Protein AF-A0A835HRH4-F1 (afdb_monomer_lite)

Organism: NCBI:txid261450

Secondary structure (DSSP, 8-state):
----PPPEETTEE--HHHHEEEEEE-TT-TTT-EEE-TTSHHHHHHHHHHHHHHHHTT--EEEEEEEEETT--HHHHHHHHHHHHHSSS--EEEEEEEET--HHHHHHHHTT-SEEE-SS---S-HHHHHHHHHHHHHHTT-SSPPSEEE--------

Foldseek 3Di:
DDDDQADDDPNDGDDPVNFFDLVAAQPVCSPPDGQGNPVDPNSLVVLLVVLVVCVVVVAQEDEDESDAAPSPDLSSLQSNLVSQVVDPHHHAYEYDDLDNHDLVSCLSCQVSGLEYENHGDDAPDVVLVVVCVVSVVVLVPRPPHRNDYDSDDDDDDD

Sequence (158 aa):
GGGVVGYMESGRQWHAKDIGQTDRKCAWMPHGFMSVDTKLGAGKAFLRSLCHQNAEWGVDFVKHYCIFGDDLNVNEVAIVSEVLKELDRPILYSLSPGTSATLAMAKDVSYLVNMYRITRDDWDSWGDVAAHFNVSSSHYNIQPPPLLLDIRMKTVKY

pLDDT: mean 90.67, std 10.37, range [37.22, 98.38]

Structure (mmCIF, N/CA/C/O backbone):
data_AF-A0A835HRH4-F1
#
_entry.id   AF-A0A835HRH4-F1
#
loop_
_atom_site.group_PDB
_atom_site.id
_atom_site.type_symbol
_atom_site.label_atom_id
_atom_site.label_alt_id
_atom_site.label_comp_id
_atom_site.label_asym_id
_atom_site.label_entity_id
_atom_site.label_seq_id
_atom_site.pdbx_PDB_ins_code
_atom_site.Cartn_x
_atom_site.Cartn_y
_atom_site.Cartn_z
_atom_site.occupancy
_atom_site.B_iso_or_equiv
_atom_site.auth_seq_id
_atom_site.auth_comp_id
_atom_site.auth_asym_id
_atom_site.auth_atom_id
_atom_site.pdbx_PDB_model_num
ATOM 1 N N . GLY A 1 1 ? -32.319 7.358 13.922 1.00 37.22 1 GLY A N 1
ATOM 2 C CA . GLY A 1 1 ? -31.194 7.737 13.052 1.00 37.22 1 GLY A CA 1
ATOM 3 C C . GLY A 1 1 ? -29.969 7.892 13.917 1.00 37.22 1 GLY A C 1
ATOM 4 O O . GLY A 1 1 ? -29.913 8.849 14.672 1.00 37.22 1 GLY A O 1
ATOM 5 N N . GLY A 1 2 ? -29.067 6.911 13.901 1.00 41.69 2 GLY A N 1
ATOM 6 C CA . GLY A 1 2 ? -27.799 6.998 14.627 1.00 41.69 2 GLY A CA 1
ATOM 7 C C . GLY A 1 2 ? -26.815 7.815 13.801 1.00 41.69 2 GLY A C 1
ATOM 8 O O . GLY A 1 2 ? -26.506 7.428 12.678 1.00 41.69 2 GLY A O 1
ATOM 9 N N . GLY A 1 3 ? -26.390 8.970 14.311 1.00 51.09 3 GLY A N 1
ATOM 10 C CA . GLY A 1 3 ? -25.334 9.753 13.676 1.00 51.09 3 GLY A CA 1
ATOM 11 C C . GLY A 1 3 ? -24.023 8.971 13.682 1.00 51.09 3 GLY A C 1
ATOM 12 O O . GLY A 1 3 ? -23.714 8.293 14.661 1.00 51.09 3 GLY A O 1
ATOM 13 N N . VAL A 1 4 ? -23.258 9.060 12.594 1.00 61.91 4 VAL A N 1
ATOM 14 C CA . VAL A 1 4 ? -21.899 8.513 12.530 1.00 61.91 4 VAL A CA 1
ATOM 15 C C . VAL A 1 4 ? -21.050 9.276 13.546 1.00 61.91 4 VAL A C 1
ATOM 17 O O . VAL A 1 4 ? -20.766 10.460 13.363 1.00 61.91 4 VAL A O 1
ATOM 20 N N . VAL A 1 5 ? -20.688 8.622 14.648 1.00 72.12 5 VAL A N 1
ATOM 21 C CA . VAL A 1 5 ? -19.772 9.193 15.640 1.00 72.12 5 VAL A CA 1
ATOM 22 C C . VAL A 1 5 ? -18.363 9.100 15.057 1.00 72.12 5 VAL A C 1
ATOM 24 O O . VAL A 1 5 ? -17.921 8.020 14.672 1.00 72.12 5 VAL A O 1
ATOM 27 N N . GLY A 1 6 ? -17.675 10.238 14.927 1.00 84.00 6 GLY A N 1
ATOM 28 C CA . GLY A 1 6 ? -16.285 10.265 14.465 1.00 84.00 6 GLY A CA 1
ATOM 29 C C . GLY A 1 6 ? -15.336 9.586 15.457 1.00 84.00 6 GLY A C 1
ATOM 30 O O . GLY A 1 6 ? -15.689 9.363 16.613 1.00 84.00 6 GLY A O 1
ATOM 31 N N . TYR A 1 7 ? -14.116 9.275 15.018 1.00 93.56 7 TYR A N 1
ATOM 32 C CA . TYR A 1 7 ? -13.117 8.649 15.884 1.00 93.56 7 TYR A CA 1
ATOM 33 C C . TYR A 1 7 ? -12.726 9.578 17.047 1.00 93.56 7 TYR A C 1
ATOM 35 O O . TYR A 1 7 ? -12.360 10.736 16.826 1.00 93.56 7 TYR A O 1
ATOM 43 N N . MET A 1 8 ? -12.792 9.059 18.276 1.00 95.00 8 MET A N 1
ATOM 44 C CA . MET A 1 8 ? -12.482 9.779 19.513 1.00 95.00 8 MET A CA 1
ATOM 45 C C . MET A 1 8 ? -11.285 9.135 20.212 1.00 95.00 8 MET A C 1
ATOM 47 O O . MET A 1 8 ? -11.309 7.942 20.503 1.00 95.00 8 MET A 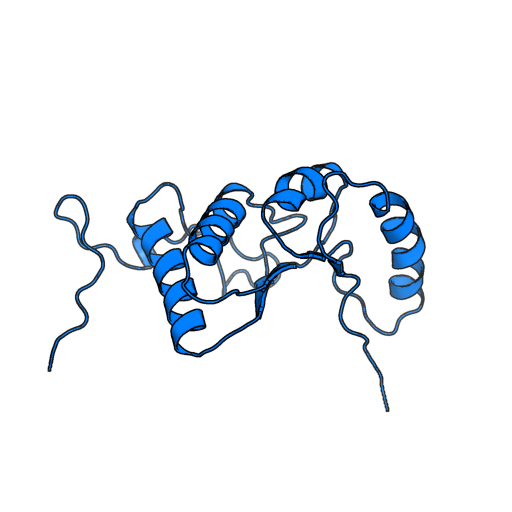O 1
ATOM 51 N N . GLU A 1 9 ? -10.272 9.928 20.550 1.00 95.44 9 GLU A N 1
ATOM 52 C CA . GLU A 1 9 ? -9.116 9.475 21.332 1.00 95.44 9 GLU A CA 1
ATOM 53 C C . GLU A 1 9 ? -8.611 10.631 22.200 1.00 95.44 9 GLU A C 1
ATOM 55 O O . GLU A 1 9 ? -8.518 11.769 21.737 1.00 95.44 9 GLU A O 1
ATOM 60 N N . SER A 1 10 ? -8.320 10.356 23.476 1.00 93.75 10 SER A N 1
ATOM 61 C CA . SER A 1 10 ? -7.845 11.356 24.451 1.00 93.75 10 SER A CA 1
ATOM 62 C C . SER A 1 10 ? -8.744 12.600 24.577 1.00 93.75 10 SER A C 1
ATOM 64 O O . SER A 1 10 ? -8.262 13.720 24.720 1.00 93.75 10 SER A O 1
ATOM 66 N N . GLY A 1 11 ? -10.068 12.420 24.489 1.00 93.56 11 GLY A N 1
ATOM 67 C CA . GLY A 1 11 ? -11.045 13.516 24.584 1.00 93.56 11 GLY A CA 1
ATOM 68 C C . GLY A 1 11 ? -11.135 14.412 23.341 1.00 93.56 11 GLY A C 1
ATOM 69 O O . GLY A 1 11 ? -11.869 15.398 23.358 1.00 93.56 11 GLY A O 1
ATOM 70 N N . ARG A 1 12 ? -10.427 14.074 22.256 1.00 94.56 12 ARG A N 1
ATOM 71 C CA . ARG A 1 12 ? -10.454 14.793 20.979 1.00 94.56 12 ARG A CA 1
ATOM 72 C C . ARG A 1 12 ? -11.194 13.985 19.915 1.00 94.56 12 ARG A C 1
ATOM 74 O O . ARG A 1 12 ? -10.955 12.788 19.773 1.00 94.56 12 ARG A O 1
ATOM 81 N N . GLN A 1 13 ? -12.025 14.673 19.129 1.00 95.62 13 GLN A N 1
ATOM 82 C CA . GLN A 1 13 ? -12.542 14.150 17.866 1.00 95.62 13 GLN A CA 1
ATOM 83 C C . GLN A 1 13 ? -11.510 14.356 16.756 1.00 95.62 13 GLN A C 1
ATOM 85 O O . GLN A 1 13 ? -11.007 15.467 16.565 1.00 95.62 13 GLN A O 1
ATOM 90 N N . TRP A 1 14 ? -11.199 13.286 16.033 1.00 96.31 14 TRP A N 1
ATOM 91 C CA . TRP A 1 14 ? -10.260 13.298 14.917 1.00 96.31 14 TRP A CA 1
ATOM 92 C C . TRP A 1 14 ? -10.997 13.333 13.580 1.00 96.31 14 TRP A C 1
ATOM 94 O O . TRP A 1 14 ? -12.021 12.671 13.392 1.00 96.31 14 TRP A O 1
ATOM 104 N N . HIS A 1 15 ? -10.449 14.088 12.633 1.00 95.50 15 HIS A N 1
ATOM 105 C CA . HIS A 1 15 ? -10.954 14.199 11.269 1.00 95.50 15 HIS A CA 1
ATOM 106 C C . HIS A 1 15 ? -9.872 13.834 10.250 1.00 95.50 15 HIS A C 1
ATOM 108 O O . HIS A 1 15 ? -8.684 13.833 10.556 1.00 95.50 15 HIS A O 1
ATOM 114 N N . ALA A 1 16 ? -10.274 13.594 8.999 1.00 94.44 16 ALA A N 1
ATOM 115 C CA . ALA A 1 16 ? -9.352 13.238 7.916 1.00 94.44 16 ALA A CA 1
ATOM 116 C C . ALA A 1 16 ? -8.176 14.227 7.767 1.00 94.44 16 ALA A C 1
ATOM 118 O O . ALA A 1 16 ? -7.034 13.817 7.584 1.00 94.44 16 ALA A O 1
ATOM 119 N N . LYS A 1 17 ? -8.433 15.534 7.927 1.00 95.69 17 LYS A N 1
ATOM 120 C CA . LYS A 1 17 ? -7.394 16.578 7.874 1.00 95.69 17 LYS A CA 1
ATOM 121 C C . LYS A 1 17 ? -6.329 16.464 8.973 1.00 95.69 17 LYS A C 1
ATOM 123 O O . LYS A 1 17 ? -5.254 17.022 8.814 1.00 95.69 17 LYS A O 1
ATOM 128 N N . ASP A 1 18 ? -6.646 15.802 10.085 1.00 96.56 18 ASP A N 1
ATOM 129 C CA . ASP A 1 18 ? -5.747 15.662 11.235 1.00 96.56 18 ASP A CA 1
ATOM 130 C C . ASP A 1 18 ? -4.803 14.462 11.088 1.00 96.56 18 ASP A C 1
ATOM 132 O O . ASP A 1 18 ? -3.821 14.371 11.817 1.00 96.56 18 ASP A O 1
ATOM 136 N N . ILE A 1 19 ? -5.122 13.539 10.175 1.00 96.75 19 ILE A N 1
ATOM 137 C CA . ILE A 1 19 ? -4.379 12.291 9.958 1.00 96.75 19 ILE A CA 1
ATOM 138 C C . ILE A 1 19 ? -3.737 12.213 8.567 1.00 96.75 19 ILE A C 1
ATOM 140 O O . ILE A 1 19 ? -2.994 11.277 8.308 1.00 96.75 19 ILE A O 1
ATOM 144 N N . GLY A 1 20 ? -4.022 13.147 7.656 1.00 96.12 20 GLY A N 1
ATOM 145 C CA . GLY A 1 20 ? -3.433 13.168 6.314 1.00 96.12 20 GLY A CA 1
ATOM 146 C C . GLY A 1 20 ? -2.017 13.751 6.301 1.00 96.12 20 GLY A C 1
ATOM 147 O O . GLY A 1 20 ? -1.776 14.826 6.851 1.00 96.12 20 GLY A O 1
ATOM 148 N N . GLN A 1 21 ? -1.084 13.073 5.632 1.00 95.25 21 GLN A N 1
ATOM 149 C CA . GLN A 1 21 ? 0.307 13.511 5.492 1.00 95.25 21 GLN A CA 1
ATOM 150 C C . GLN A 1 21 ? 0.502 14.306 4.199 1.00 95.25 21 GLN A C 1
ATOM 152 O O . GLN A 1 21 ? 0.752 13.758 3.126 1.00 95.25 21 GLN A O 1
ATOM 157 N N . THR A 1 22 ? 0.397 15.631 4.282 1.00 93.56 22 THR A N 1
ATOM 158 C CA . THR A 1 22 ? 0.443 16.507 3.097 1.00 93.56 22 THR A CA 1
ATOM 159 C C . THR A 1 22 ? 1.794 16.540 2.375 1.00 93.56 22 THR A C 1
ATOM 161 O O . THR A 1 22 ? 1.857 16.989 1.230 1.00 93.56 22 THR A O 1
ATOM 164 N N . ASP A 1 23 ? 2.866 16.100 3.030 1.00 93.00 23 ASP A N 1
ATOM 165 C CA . ASP A 1 23 ? 4.211 15.916 2.473 1.00 93.00 23 ASP A CA 1
ATOM 166 C C . ASP A 1 23 ? 4.399 14.540 1.805 1.00 93.00 23 ASP A C 1
ATOM 168 O O . ASP A 1 23 ? 5.357 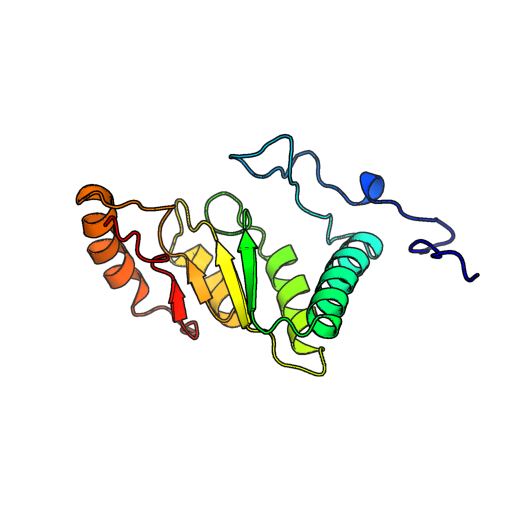14.344 1.060 1.00 93.00 23 ASP A O 1
ATOM 172 N N . ARG A 1 24 ? 3.470 13.601 2.023 1.00 93.44 24 ARG A N 1
ATOM 173 C CA . ARG A 1 24 ? 3.475 12.232 1.485 1.00 93.44 24 ARG A CA 1
ATOM 174 C C . ARG A 1 24 ? 2.322 12.032 0.511 1.00 93.44 24 ARG A C 1
ATOM 176 O O . ARG A 1 24 ? 1.384 11.277 0.750 1.00 93.44 24 ARG A O 1
ATOM 183 N N . LYS A 1 25 ? 2.367 12.772 -0.590 1.00 94.25 25 LYS A N 1
ATOM 184 C CA . LYS A 1 25 ? 1.372 12.697 -1.665 1.00 94.25 25 LYS A CA 1
ATOM 185 C C . LYS A 1 25 ? 1.785 11.677 -2.707 1.00 94.25 25 LYS A C 1
ATOM 187 O O . LYS A 1 25 ? 2.971 11.526 -2.976 1.00 94.25 25 LYS A O 1
ATOM 192 N N . CYS A 1 26 ? 0.805 11.071 -3.365 1.00 92.94 26 CYS A N 1
ATOM 193 C CA . CYS A 1 26 ? 1.099 10.231 -4.512 1.00 92.94 26 CYS A CA 1
ATOM 194 C C . CYS A 1 26 ? 1.723 11.060 -5.649 1.00 92.94 26 CYS A C 1
ATOM 196 O O . CYS A 1 26 ? 1.107 12.018 -6.125 1.00 92.94 26 CYS A O 1
ATOM 198 N N . ALA A 1 27 ? 2.922 10.681 -6.102 1.00 90.62 27 ALA A N 1
ATOM 199 C CA . ALA A 1 27 ? 3.742 11.505 -6.993 1.00 90.62 27 ALA A CA 1
ATOM 200 C C . ALA A 1 27 ? 3.050 11.886 -8.315 1.00 90.62 27 ALA A C 1
ATOM 202 O O . ALA A 1 27 ? 3.151 13.026 -8.766 1.00 90.62 27 ALA A O 1
ATOM 203 N N . TRP A 1 28 ? 2.307 10.957 -8.926 1.00 90.88 28 TRP A N 1
ATOM 204 C CA . TRP A 1 28 ? 1.610 11.201 -10.197 1.00 90.88 28 TRP A CA 1
ATOM 205 C C . TRP A 1 28 ? 0.237 11.878 -10.025 1.00 90.88 28 TRP A C 1
ATOM 207 O O . TRP A 1 28 ? -0.335 12.353 -11.005 1.00 90.88 28 TRP A O 1
ATOM 217 N N . MET A 1 29 ? -0.295 11.945 -8.797 1.00 92.25 29 MET A N 1
ATOM 218 C CA . MET A 1 29 ? -1.579 12.585 -8.481 1.00 92.25 29 MET A CA 1
ATOM 219 C C . MET A 1 29 ? -1.475 13.433 -7.196 1.00 92.25 29 MET A C 1
ATOM 221 O O . MET A 1 29 ? -2.136 13.144 -6.192 1.00 92.25 29 MET A O 1
ATOM 225 N N . PRO A 1 30 ? -0.689 14.528 -7.213 1.00 88.25 30 PRO A N 1
ATOM 226 C CA . PRO A 1 30 ? -0.319 15.281 -6.008 1.00 88.25 30 PRO A CA 1
ATOM 227 C C . PRO A 1 30 ? -1.479 16.039 -5.338 1.00 88.25 30 PRO A C 1
ATOM 229 O O . PRO A 1 30 ? -1.332 16.567 -4.233 1.00 88.25 30 PRO A O 1
ATOM 232 N N . HIS A 1 31 ? -2.633 16.116 -6.001 1.00 90.88 31 HIS A N 1
ATOM 233 C CA . HIS A 1 31 ? -3.849 16.753 -5.491 1.00 90.88 31 HIS A CA 1
ATOM 234 C C . HIS A 1 31 ? -4.988 15.756 -5.225 1.00 90.88 31 HIS A C 1
ATOM 236 O O . HIS A 1 31 ? -6.083 16.189 -4.880 1.00 90.88 31 HIS A O 1
ATOM 242 N N . GLY A 1 32 ? -4.751 14.450 -5.403 1.00 88.00 32 GLY A N 1
ATOM 243 C CA . GLY A 1 32 ? -5.768 13.410 -5.219 1.00 88.00 32 GLY A CA 1
ATOM 244 C C . GLY A 1 32 ? -5.579 12.611 -3.935 1.00 88.00 32 GLY A C 1
ATOM 245 O O . GLY A 1 32 ? -6.451 12.627 -3.072 1.00 88.00 32 GLY A O 1
ATOM 246 N N . PHE A 1 33 ? -4.432 11.941 -3.796 1.00 90.06 33 PHE A N 1
ATOM 247 C CA . PHE A 1 33 ? -4.179 11.000 -2.700 1.00 90.06 33 PHE A CA 1
ATOM 248 C C . PHE A 1 33 ? -2.922 11.358 -1.904 1.00 90.06 33 PHE A C 1
ATOM 250 O O . PHE A 1 33 ? -1.935 11.853 -2.454 1.00 90.06 33 PHE A O 1
ATOM 257 N N . MET A 1 34 ? -2.961 11.072 -0.604 1.00 93.81 34 MET A N 1
ATOM 258 C CA . MET A 1 34 ? -1.829 11.189 0.314 1.00 93.81 34 MET A CA 1
ATOM 259 C C . MET A 1 34 ? -1.871 10.075 1.362 1.00 93.81 34 MET A C 1
ATOM 261 O O . MET A 1 34 ? -2.948 9.541 1.634 1.00 93.81 34 MET A O 1
ATOM 265 N N . SER A 1 35 ? -0.720 9.762 1.951 1.00 94.44 35 SER A N 1
ATOM 266 C CA . SER A 1 35 ? -0.602 8.801 3.049 1.00 94.44 35 SER A CA 1
ATOM 267 C C . SER A 1 35 ? -1.318 9.268 4.312 1.00 94.44 35 SER A C 1
ATOM 269 O O . SER A 1 35 ? -1.585 10.457 4.527 1.00 94.44 35 SER A O 1
ATOM 271 N N . VAL A 1 36 ? -1.584 8.297 5.178 1.00 95.81 36 VAL A N 1
ATOM 272 C CA . VAL A 1 36 ? -2.177 8.502 6.497 1.00 95.81 36 VAL A CA 1
ATOM 273 C C . VAL A 1 36 ? -1.087 8.392 7.561 1.00 95.81 36 VAL A C 1
ATOM 275 O O . VAL A 1 36 ? -0.237 7.504 7.512 1.00 95.81 36 VAL A O 1
ATOM 278 N N . ASP A 1 37 ? -1.108 9.276 8.557 1.00 96.38 37 ASP A N 1
ATOM 279 C CA . ASP A 1 37 ? -0.164 9.238 9.668 1.00 96.38 37 ASP A CA 1
ATOM 280 C C . ASP A 1 37 ? -0.475 8.070 10.609 1.00 96.38 37 ASP A C 1
ATOM 282 O O . ASP A 1 37 ? -1.291 8.150 11.530 1.00 96.38 37 ASP A O 1
ATOM 286 N N . THR A 1 38 ? 0.226 6.963 10.385 1.00 96.31 38 THR A N 1
ATOM 287 C CA . THR A 1 38 ? 0.103 5.737 11.175 1.00 96.31 38 THR A CA 1
ATOM 288 C C . THR A 1 38 ? 0.771 5.810 12.547 1.00 96.31 38 THR A C 1
ATOM 290 O O . THR A 1 38 ? 0.687 4.844 13.309 1.00 96.31 38 THR A O 1
ATOM 293 N N . LYS A 1 39 ? 1.394 6.936 12.922 1.00 95.38 39 LYS A N 1
ATOM 294 C CA . LYS A 1 39 ? 1.831 7.170 14.310 1.00 95.38 39 LYS A CA 1
ATOM 295 C C . LYS A 1 39 ? 0.657 7.508 15.227 1.00 95.38 39 LYS A C 1
ATOM 297 O O . LYS A 1 39 ? 0.762 7.316 16.436 1.00 95.38 39 LYS A O 1
ATOM 302 N N . LEU A 1 40 ? -0.449 7.986 14.661 1.00 96.44 40 LEU A N 1
ATOM 303 C CA . LEU A 1 40 ? -1.658 8.360 15.386 1.00 96.44 40 LEU A CA 1
ATOM 304 C C . LEU A 1 40 ? -2.623 7.171 15.476 1.00 96.44 40 LEU A C 1
ATOM 306 O O . LEU A 1 40 ? -2.827 6.458 14.488 1.00 96.44 40 LEU A O 1
ATOM 310 N N . GLY A 1 41 ? -3.276 6.993 16.630 1.00 96.50 41 GLY A N 1
ATOM 311 C CA . GLY A 1 41 ? -4.337 5.992 16.797 1.00 96.50 41 GLY A CA 1
ATOM 312 C C . GLY A 1 41 ? -5.460 6.193 15.778 1.00 96.50 41 GLY A C 1
ATOM 313 O O . GLY A 1 41 ? -5.880 5.246 15.112 1.00 96.50 41 GLY A O 1
ATOM 314 N N . ALA A 1 42 ? -5.833 7.453 15.543 1.00 97.25 42 ALA A N 1
ATOM 315 C CA . ALA A 1 42 ? -6.809 7.847 14.530 1.00 97.25 42 ALA A CA 1
ATOM 316 C C . ALA A 1 42 ? -6.417 7.455 13.093 1.00 97.25 42 ALA A C 1
ATOM 318 O O . ALA A 1 42 ? -7.276 7.034 12.319 1.00 97.25 42 ALA A O 1
ATOM 319 N N . GLY A 1 43 ? -5.132 7.549 12.732 1.00 97.44 43 GLY A N 1
ATOM 320 C CA . GLY A 1 43 ? -4.657 7.150 11.405 1.00 97.44 43 GLY A CA 1
ATOM 321 C C . GLY A 1 43 ? -4.749 5.639 11.192 1.00 97.44 43 GLY A C 1
ATOM 322 O O . GLY A 1 43 ? -5.278 5.176 10.180 1.00 97.44 43 GLY A O 1
ATOM 323 N N . LYS A 1 44 ? -4.333 4.855 12.195 1.00 97.81 44 LYS A N 1
ATOM 324 C CA . LYS A 1 44 ? -4.499 3.391 12.182 1.00 97.81 44 LYS A CA 1
ATOM 325 C C . LYS A 1 44 ? -5.974 2.988 12.133 1.00 97.81 44 LYS A C 1
ATOM 327 O O . LYS A 1 44 ? -6.332 2.079 11.391 1.00 97.81 44 LYS A O 1
ATOM 332 N N . ALA A 1 45 ? -6.830 3.672 12.892 1.00 97.19 45 ALA A N 1
ATOM 333 C CA . ALA A 1 45 ? -8.265 3.409 12.916 1.00 97.19 45 ALA A CA 1
ATOM 334 C C . ALA A 1 45 ? -8.935 3.679 11.560 1.00 97.19 45 ALA A C 1
ATOM 336 O O . ALA A 1 45 ? -9.793 2.903 11.148 1.00 97.19 45 ALA A O 1
ATOM 337 N N . PHE A 1 46 ? -8.508 4.722 10.844 1.00 97.00 46 PHE A N 1
ATOM 338 C CA . PHE A 1 46 ? -8.988 5.009 9.493 1.00 97.00 46 PHE A CA 1
ATOM 339 C C . PHE A 1 46 ? -8.600 3.912 8.488 1.00 97.00 46 PHE A C 1
ATOM 341 O O . PHE A 1 46 ? -9.455 3.407 7.760 1.00 97.00 46 PHE A O 1
ATOM 348 N N . LEU A 1 47 ? -7.336 3.474 8.476 1.00 97.69 47 LEU A N 1
ATOM 349 C CA . LEU A 1 47 ? -6.916 2.354 7.619 1.00 97.69 47 LEU A CA 1
ATOM 350 C C . LEU A 1 47 ? -7.668 1.065 7.975 1.00 97.69 47 LEU A C 1
ATOM 352 O O . LEU A 1 47 ? -8.112 0.330 7.089 1.00 97.69 47 LEU A O 1
ATOM 356 N N . ARG A 1 48 ? -7.877 0.825 9.275 1.00 97.94 48 ARG A N 1
ATOM 357 C CA . ARG A 1 48 ? -8.655 -0.310 9.768 1.00 97.94 48 ARG A CA 1
ATOM 358 C C . ARG A 1 48 ? -10.101 -0.263 9.282 1.00 97.94 48 ARG A C 1
ATOM 360 O O . ARG A 1 48 ? -10.598 -1.280 8.801 1.00 97.94 48 ARG A O 1
ATOM 367 N N . SER A 1 49 ? -10.759 0.897 9.334 1.00 97.25 49 SER A N 1
ATOM 368 C CA . SER A 1 49 ? -12.140 1.024 8.856 1.00 97.25 49 SER A CA 1
ATOM 369 C C . SER A 1 49 ? -12.271 0.728 7.363 1.00 97.25 49 SER A C 1
ATOM 371 O O . SER A 1 49 ? -13.242 0.090 6.969 1.00 97.25 49 SER A O 1
ATOM 373 N N . LEU A 1 50 ? -11.285 1.112 6.541 1.00 97.12 50 LEU A N 1
ATOM 374 C CA . LEU A 1 50 ? -11.274 0.770 5.111 1.00 97.12 50 LEU A CA 1
ATOM 375 C C . LEU A 1 50 ? -11.144 -0.743 4.883 1.00 97.12 50 LEU A C 1
ATOM 377 O O . LEU A 1 50 ? -11.829 -1.300 4.030 1.00 97.12 50 LEU A O 1
ATOM 381 N N . CYS A 1 51 ? -10.299 -1.423 5.661 1.00 98.12 51 CYS A N 1
ATOM 382 C CA . CYS A 1 51 ? -10.137 -2.874 5.564 1.00 98.12 51 CYS A CA 1
ATOM 383 C C . CYS A 1 51 ? -11.422 -3.623 5.954 1.00 98.12 51 CYS A C 1
ATOM 385 O O . CYS A 1 51 ? -11.846 -4.517 5.224 1.00 98.12 51 CYS A O 1
ATOM 387 N N . HIS A 1 52 ? -12.073 -3.230 7.056 1.00 97.75 52 HIS A N 1
ATOM 388 C CA . HIS A 1 52 ? -13.362 -3.813 7.450 1.00 97.75 52 HIS A CA 1
ATOM 389 C C . H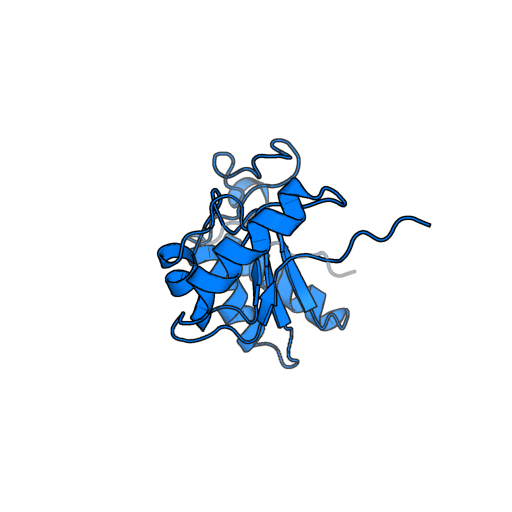IS A 1 52 ? -14.457 -3.520 6.425 1.00 97.75 52 HIS A C 1
ATOM 391 O O . HIS A 1 52 ? -15.191 -4.431 6.060 1.00 97.75 52 HIS A O 1
ATOM 397 N N . GLN A 1 53 ? -14.526 -2.297 5.895 1.00 97.62 53 GLN A N 1
ATOM 398 C CA . GLN A 1 53 ? -15.492 -1.948 4.855 1.00 97.62 53 GLN A CA 1
ATOM 399 C C . GLN A 1 53 ? -15.301 -2.799 3.589 1.00 97.62 53 GLN A C 1
ATOM 401 O O . GLN A 1 53 ? -16.270 -3.330 3.051 1.00 97.62 53 GLN A O 1
ATOM 406 N N . ASN A 1 54 ? -14.056 -2.997 3.145 1.00 97.75 54 ASN A N 1
ATOM 407 C CA . ASN A 1 54 ? -13.752 -3.908 2.040 1.00 97.75 54 ASN A CA 1
ATOM 408 C C . ASN A 1 54 ? -14.218 -5.342 2.348 1.00 97.75 54 ASN A C 1
ATOM 410 O O . ASN A 1 54 ? -14.794 -6.001 1.482 1.00 97.75 54 ASN A O 1
ATOM 414 N N . ALA A 1 55 ? -14.020 -5.818 3.580 1.00 97.81 55 ALA A N 1
ATOM 415 C CA . ALA A 1 55 ? -14.464 -7.144 4.000 1.00 97.81 55 ALA A CA 1
ATOM 416 C C . ALA A 1 55 ? -15.996 -7.284 4.009 1.00 97.81 55 ALA A C 1
ATOM 418 O O . ALA A 1 55 ? -16.521 -8.289 3.524 1.00 97.81 55 ALA A O 1
ATOM 419 N N . GLU A 1 56 ? -16.708 -6.270 4.507 1.00 97.44 56 GLU A N 1
ATOM 420 C CA . GLU A 1 56 ? -18.175 -6.190 4.504 1.00 97.44 56 GLU A CA 1
ATOM 421 C C . GLU A 1 56 ? -18.741 -6.198 3.080 1.00 97.44 56 GLU A C 1
ATOM 423 O O . GLU A 1 56 ? -19.766 -6.827 2.819 1.00 97.44 56 GLU A O 1
ATOM 428 N N . TRP A 1 57 ? -18.052 -5.551 2.137 1.00 97.81 57 TRP A N 1
ATOM 429 C CA . TRP A 1 57 ? -18.401 -5.571 0.712 1.00 97.81 57 TRP A CA 1
ATOM 430 C C . TRP A 1 57 ? -18.041 -6.878 0.006 1.00 97.81 57 TRP A C 1
ATOM 432 O O . TRP A 1 57 ? -18.374 -7.059 -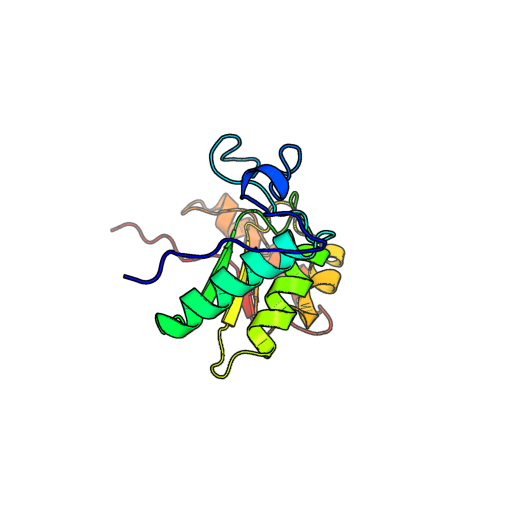1.165 1.00 97.81 57 TRP A O 1
ATOM 442 N N . GLY A 1 58 ? -17.366 -7.791 0.699 1.00 97.50 58 GLY A N 1
ATOM 443 C CA . GLY A 1 58 ? -16.938 -9.065 0.149 1.00 97.50 58 GLY A CA 1
ATOM 444 C C . GLY A 1 58 ? -15.764 -8.967 -0.820 1.00 97.50 58 GLY A C 1
ATOM 445 O O . GLY A 1 58 ? -15.635 -9.823 -1.688 1.00 97.50 58 GLY A O 1
ATOM 446 N N . VAL A 1 59 ? -14.914 -7.947 -0.685 1.00 98.00 59 VAL A N 1
ATOM 447 C CA . VAL A 1 59 ? -13.666 -7.832 -1.447 1.00 98.00 59 VAL A CA 1
ATOM 448 C C . VAL A 1 59 ? -12.713 -8.958 -1.047 1.00 98.00 59 VAL A C 1
ATOM 450 O O . VAL A 1 59 ? -12.456 -9.165 0.134 1.00 98.00 59 VAL A O 1
ATOM 453 N N . ASP A 1 60 ? -12.146 -9.643 -2.039 1.00 97.62 60 ASP A N 1
ATOM 454 C CA . ASP A 1 60 ? -11.166 -10.725 -1.844 1.00 97.62 60 ASP A CA 1
ATOM 455 C C . ASP A 1 60 ? -9.724 -10.303 -2.162 1.00 97.62 60 ASP A C 1
ATOM 457 O O . ASP A 1 60 ? -8.769 -11.033 -1.895 1.00 97.62 60 ASP A O 1
ATOM 461 N N . PHE A 1 61 ? -9.549 -9.127 -2.766 1.00 97.75 61 PHE A N 1
ATOM 462 C CA . PHE A 1 61 ? -8.264 -8.650 -3.258 1.00 97.75 61 PHE A CA 1
ATOM 463 C C . PHE A 1 61 ? -8.172 -7.127 -3.164 1.00 97.75 61 PHE A C 1
ATOM 465 O O . PHE A 1 61 ? -8.986 -6.410 -3.749 1.00 97.75 61 PHE A O 1
ATOM 472 N N . VAL A 1 62 ? -7.144 -6.629 -2.478 1.00 97.81 62 VAL A N 1
ATOM 473 C CA . VAL A 1 62 ? -6.828 -5.201 -2.383 1.00 97.81 62 VAL A CA 1
ATOM 474 C C . VAL A 1 62 ? -5.473 -4.942 -3.018 1.00 97.81 62 VAL A C 1
ATOM 476 O O . VAL A 1 62 ? -4.452 -5.503 -2.618 1.00 97.81 62 VAL A O 1
ATOM 479 N N . LYS A 1 63 ? -5.463 -4.016 -3.978 1.00 97.62 63 LYS A N 1
ATOM 480 C CA . LYS A 1 63 ? -4.243 -3.450 -4.542 1.00 97.62 63 LYS A CA 1
ATOM 481 C C . LYS A 1 63 ? -4.029 -2.040 -4.016 1.00 97.62 63 LYS A C 1
ATOM 483 O O . LYS A 1 63 ? -4.759 -1.121 -4.376 1.00 97.62 63 LYS A O 1
ATOM 488 N N . HIS A 1 64 ? -3.008 -1.881 -3.189 1.00 97.12 64 HIS A N 1
ATOM 489 C CA . HIS A 1 64 ? -2.616 -0.604 -2.621 1.00 97.12 64 HIS A CA 1
ATOM 490 C C . HIS A 1 64 ? -1.644 0.090 -3.574 1.00 97.12 64 HIS A C 1
ATOM 492 O O . HIS A 1 64 ? -0.549 -0.401 -3.873 1.00 97.12 64 HIS A O 1
ATOM 498 N N . TYR A 1 65 ? -2.120 1.193 -4.141 1.00 95.06 65 TYR A N 1
ATOM 499 C CA . TYR A 1 65 ? -1.394 2.019 -5.097 1.00 95.06 65 TYR A CA 1
ATOM 500 C C . TYR A 1 65 ? -0.664 3.158 -4.379 1.00 95.06 65 TYR A C 1
ATOM 502 O O . TYR A 1 65 ? -1.058 3.532 -3.280 1.00 95.06 65 TYR A O 1
ATOM 510 N N . CYS A 1 66 ? 0.364 3.729 -5.014 1.00 94.56 66 CYS A N 1
ATOM 511 C CA . CYS A 1 66 ? 1.176 4.823 -4.458 1.00 94.56 66 CYS A CA 1
ATOM 512 C C . CYS A 1 66 ? 1.894 4.488 -3.133 1.00 94.56 66 CYS A C 1
ATOM 514 O O . CYS A 1 66 ? 2.037 5.363 -2.286 1.00 94.56 66 CYS A O 1
ATOM 516 N N . ILE A 1 67 ? 2.320 3.233 -2.939 1.00 95.81 67 ILE A N 1
ATOM 517 C CA . ILE A 1 67 ? 2.909 2.782 -1.662 1.00 95.81 67 ILE A CA 1
ATOM 518 C C . ILE A 1 67 ? 4.181 1.937 -1.824 1.00 95.81 67 ILE A C 1
ATOM 520 O O . ILE A 1 67 ? 4.799 1.553 -0.834 1.00 95.81 67 ILE A O 1
ATOM 524 N N . PHE A 1 68 ? 4.563 1.577 -3.055 1.00 95.81 68 PHE A N 1
ATOM 525 C CA . PHE A 1 68 ? 5.702 0.689 -3.312 1.00 95.81 68 PHE A CA 1
ATOM 526 C C . PHE A 1 68 ? 6.589 1.184 -4.448 1.00 95.81 68 PHE A C 1
ATOM 528 O O . PHE A 1 68 ? 6.088 1.584 -5.500 1.00 95.81 68 PHE A O 1
ATOM 535 N N . GLY A 1 69 ? 7.905 1.087 -4.248 1.00 95.00 69 GLY A N 1
ATOM 536 C CA . GLY A 1 69 ? 8.904 1.738 -5.089 1.00 95.00 69 GLY A CA 1
ATOM 537 C C . GLY A 1 69 ? 9.382 3.042 -4.452 1.00 95.00 69 GLY A C 1
ATOM 538 O O . GLY A 1 69 ? 9.656 3.069 -3.253 1.00 95.00 69 GLY A O 1
ATOM 539 N N . ASP A 1 70 ? 9.431 4.119 -5.234 1.00 94.00 70 ASP A N 1
ATOM 540 C CA . ASP A 1 70 ? 9.840 5.457 -4.771 1.00 94.00 70 ASP A CA 1
ATOM 541 C C . ASP A 1 70 ? 9.014 5.976 -3.570 1.00 94.00 70 ASP A C 1
ATOM 543 O O . ASP A 1 70 ? 9.542 6.680 -2.711 1.00 94.00 70 ASP A O 1
ATOM 547 N N . ASP A 1 71 ? 7.742 5.576 -3.468 1.00 91.12 71 ASP A N 1
ATOM 548 C CA . ASP A 1 71 ? 6.809 5.987 -2.407 1.00 91.12 71 ASP A CA 1
ATOM 549 C C . ASP A 1 71 ? 6.767 5.015 -1.205 1.00 91.12 71 ASP A C 1
ATOM 551 O O . ASP A 1 71 ? 5.808 5.024 -0.431 1.00 91.12 71 ASP A O 1
ATOM 555 N N . LEU A 1 72 ? 7.761 4.127 -1.045 1.00 95.19 72 LEU A N 1
ATOM 556 C CA . LEU A 1 72 ? 7.692 3.055 -0.046 1.00 95.19 72 LEU A CA 1
ATOM 557 C C . LEU A 1 72 ? 7.472 3.572 1.387 1.00 95.19 72 LEU A C 1
ATOM 559 O O . LEU A 1 72 ? 8.313 4.266 1.962 1.00 95.19 72 LEU A O 1
ATOM 563 N N . ASN A 1 73 ? 6.383 3.110 2.005 1.00 94.75 73 ASN A N 1
ATOM 564 C CA . ASN A 1 73 ? 6.102 3.278 3.429 1.00 94.75 73 ASN A CA 1
ATOM 565 C C . ASN A 1 73 ? 5.825 1.916 4.086 1.00 94.75 73 ASN A C 1
ATOM 567 O O . ASN A 1 73 ? 4.684 1.464 4.181 1.00 94.75 73 ASN A O 1
ATOM 571 N N . VAL A 1 74 ? 6.888 1.264 4.569 1.00 96.56 74 VAL A N 1
ATOM 572 C CA . VAL A 1 74 ? 6.811 -0.074 5.189 1.00 96.56 74 VAL A CA 1
ATOM 573 C C . VAL A 1 74 ? 5.881 -0.092 6.405 1.00 96.56 74 VAL A C 1
ATOM 575 O O . VAL A 1 74 ? 5.169 -1.069 6.611 1.00 96.56 74 VAL A O 1
ATOM 578 N N . ASN A 1 75 ? 5.829 0.991 7.187 1.00 95.94 75 ASN A N 1
ATOM 579 C CA . ASN A 1 75 ? 4.977 1.055 8.376 1.00 95.94 75 ASN A CA 1
ATOM 580 C C . ASN A 1 75 ? 3.491 1.033 8.008 1.00 95.94 75 ASN A C 1
ATOM 582 O O . ASN A 1 75 ? 2.714 0.310 8.623 1.00 95.94 75 ASN A O 1
ATOM 586 N N . GLU A 1 76 ? 3.089 1.805 6.999 1.00 97.19 76 GLU A N 1
ATOM 587 C CA . GLU A 1 76 ? 1.707 1.794 6.512 1.00 97.19 76 GLU A CA 1
ATOM 588 C C . GLU A 1 76 ? 1.343 0.435 5.897 1.00 97.19 76 GLU A C 1
ATOM 590 O O . GLU A 1 76 ? 0.285 -0.116 6.206 1.00 97.19 76 GLU A O 1
ATOM 595 N N . VAL A 1 77 ? 2.260 -0.169 5.130 1.00 98.25 77 VAL A N 1
ATOM 596 C CA . VAL A 1 77 ? 2.102 -1.537 4.609 1.00 98.25 77 VAL A CA 1
ATOM 597 C C . VAL A 1 77 ? 1.914 -2.552 5.740 1.00 98.25 77 VAL A C 1
ATOM 599 O O . VAL A 1 77 ? 1.020 -3.393 5.646 1.00 98.25 77 VAL A O 1
ATOM 602 N N . ALA A 1 78 ? 2.714 -2.469 6.806 1.00 98.19 78 ALA A N 1
ATOM 603 C CA . ALA A 1 78 ? 2.638 -3.373 7.950 1.00 98.19 78 ALA A CA 1
ATOM 604 C C . ALA A 1 78 ? 1.305 -3.249 8.699 1.00 98.19 78 ALA A C 1
ATOM 606 O O . ALA A 1 78 ? 0.686 -4.271 8.985 1.00 98.19 78 ALA A O 1
ATOM 607 N N . ILE A 1 79 ? 0.827 -2.022 8.940 1.00 98.38 79 ILE A N 1
ATOM 608 C CA . ILE A 1 79 ? -0.473 -1.783 9.584 1.00 98.38 79 ILE A CA 1
ATOM 609 C C . ILE A 1 79 ? -1.614 -2.372 8.749 1.00 98.38 79 ILE A C 1
ATOM 611 O O . ILE A 1 79 ? -2.455 -3.085 9.289 1.00 98.38 79 ILE A O 1
ATOM 615 N N . VAL A 1 80 ? -1.640 -2.125 7.435 1.00 98.38 80 VAL A N 1
ATOM 616 C CA . VAL A 1 80 ? -2.677 -2.702 6.562 1.00 98.38 80 VAL A CA 1
ATOM 617 C C . VAL A 1 80 ? -2.583 -4.231 6.549 1.00 98.38 80 VAL A C 1
ATOM 619 O O . VAL A 1 80 ? -3.596 -4.902 6.719 1.00 98.38 80 VAL A O 1
ATOM 622 N N . SER A 1 81 ? -1.376 -4.793 6.424 1.00 98.31 81 SER A N 1
ATOM 623 C CA . SER A 1 81 ? -1.149 -6.243 6.494 1.00 98.31 81 SER A CA 1
ATOM 624 C C . SER A 1 81 ? -1.677 -6.852 7.796 1.00 98.31 81 SER A C 1
ATOM 626 O O . SER A 1 81 ? -2.251 -7.936 7.769 1.00 98.31 81 SER A O 1
ATOM 628 N N . GLU A 1 82 ? -1.413 -6.222 8.940 1.00 98.19 82 GLU A N 1
ATOM 629 C CA . GLU A 1 82 ? -1.861 -6.696 10.253 1.00 98.19 82 GLU A CA 1
ATOM 630 C C . GLU A 1 82 ? -3.387 -6.709 10.330 1.00 98.19 82 GLU A C 1
ATOM 632 O O . GLU A 1 82 ? -3.968 -7.752 10.620 1.00 98.19 82 GLU A O 1
ATOM 637 N N . VAL A 1 83 ? -4.040 -5.605 9.952 1.00 98.19 83 VAL A N 1
ATOM 638 C CA . VAL A 1 83 ? -5.506 -5.535 9.959 1.00 98.19 83 VAL A CA 1
ATOM 639 C C . VAL A 1 83 ? -6.117 -6.593 9.043 1.00 98.19 83 VAL A C 1
ATOM 641 O O . VAL A 1 83 ? -7.060 -7.263 9.447 1.00 98.19 83 VAL A O 1
ATOM 644 N N . LEU A 1 84 ? -5.588 -6.776 7.828 1.00 98.31 84 LEU A N 1
ATOM 645 C CA . LEU A 1 84 ? -6.118 -7.775 6.894 1.00 98.31 84 LEU A CA 1
ATOM 646 C C . LEU A 1 84 ? -6.007 -9.211 7.438 1.00 98.31 84 LEU A C 1
ATOM 648 O O . LEU A 1 84 ? -6.863 -10.034 7.123 1.00 98.31 84 LEU A O 1
ATOM 652 N N . LYS A 1 85 ? -4.997 -9.513 8.267 1.00 97.12 85 LYS A N 1
ATOM 653 C CA . LYS A 1 85 ? -4.835 -10.824 8.931 1.00 97.12 85 LYS A CA 1
ATOM 654 C C . LYS A 1 85 ? -5.821 -11.048 10.082 1.00 97.12 85 LYS A C 1
ATOM 656 O O . LYS A 1 85 ? -6.054 -12.196 10.445 1.00 97.12 85 LYS A O 1
ATOM 661 N N . GLU A 1 86 ? -6.371 -9.981 10.657 1.00 96.88 86 GLU A N 1
ATOM 662 C CA . GLU A 1 86 ? -7.351 -10.037 11.751 1.00 96.88 86 GLU A CA 1
ATOM 663 C C . GLU A 1 86 ? -8.801 -10.177 11.258 1.00 96.88 86 GLU A C 1
ATOM 665 O O . GLU A 1 86 ? -9.703 -10.380 12.068 1.00 96.88 86 GLU A O 1
ATOM 670 N N . LEU A 1 87 ? -9.048 -10.043 9.951 1.00 97.06 87 LEU A N 1
ATOM 671 C CA . LEU A 1 87 ? -10.383 -10.182 9.374 1.00 97.06 87 LEU A CA 1
ATOM 672 C C . LEU A 1 87 ? -10.835 -11.648 9.350 1.00 97.06 87 LEU A C 1
ATOM 674 O O . LEU A 1 87 ? -10.056 -12.552 9.059 1.00 97.06 87 LEU A O 1
ATOM 678 N N . ASP A 1 88 ? -12.141 -11.870 9.518 1.00 95.44 88 ASP A N 1
ATOM 679 C CA . ASP A 1 88 ? -12.757 -13.207 9.460 1.00 95.44 88 ASP A CA 1
ATOM 680 C C . ASP A 1 88 ? -12.753 -13.836 8.052 1.00 95.44 88 ASP A C 1
ATOM 682 O O . ASP A 1 88 ? -13.143 -14.992 7.871 1.00 95.44 88 ASP A O 1
ATOM 686 N N . ARG A 1 89 ? -12.326 -13.082 7.031 1.00 93.62 89 ARG A N 1
ATOM 687 C CA . ARG A 1 89 ? -12.190 -13.550 5.650 1.00 93.62 89 ARG A CA 1
ATOM 688 C C . ARG A 1 89 ? -10.824 -13.175 5.076 1.00 93.62 89 ARG A C 1
ATOM 690 O O . ARG A 1 89 ? -10.350 -12.065 5.323 1.00 93.62 89 ARG A O 1
ATOM 697 N N . PRO A 1 90 ? -10.209 -14.049 4.264 1.00 95.56 90 PRO A N 1
ATOM 698 C CA . PRO A 1 90 ? -8.949 -13.728 3.616 1.00 95.56 90 PRO A CA 1
ATOM 699 C C . PRO A 1 90 ? -9.153 -12.647 2.548 1.00 95.56 90 PRO A C 1
ATOM 701 O O . PRO A 1 90 ? -10.030 -12.763 1.695 1.00 95.56 90 PRO A O 1
ATOM 704 N N . ILE A 1 91 ? -8.297 -11.626 2.570 1.00 97.88 91 ILE A N 1
ATOM 705 C CA . ILE A 1 91 ? -8.169 -10.631 1.503 1.00 97.88 91 ILE A CA 1
ATOM 706 C C . ILE A 1 91 ? -6.709 -10.626 1.061 1.00 97.88 91 ILE A C 1
ATOM 708 O O . ILE A 1 91 ? -5.809 -10.367 1.861 1.00 97.88 91 ILE A O 1
ATOM 712 N N . LEU A 1 92 ? -6.464 -10.918 -0.213 1.00 97.62 92 LEU A N 1
ATOM 713 C CA . LEU A 1 92 ? -5.121 -10.883 -0.781 1.00 97.62 92 LEU A CA 1
ATOM 714 C C . LEU A 1 92 ? -4.626 -9.441 -0.896 1.00 97.62 92 LEU A C 1
ATOM 716 O O . LEU A 1 92 ? -5.328 -8.572 -1.418 1.00 97.62 92 LEU A O 1
ATOM 720 N N . TYR A 1 93 ? -3.393 -9.208 -0.451 1.00 98.00 93 TYR A N 1
ATOM 721 C CA . TYR A 1 93 ? -2.795 -7.881 -0.398 1.00 98.00 93 TYR A CA 1
ATOM 722 C C . TYR A 1 93 ? -1.688 -7.704 -1.444 1.00 98.00 93 TYR A C 1
ATOM 724 O O . TYR A 1 93 ? -0.712 -8.462 -1.476 1.00 98.00 93 TYR A O 1
ATOM 732 N N . SER A 1 94 ? -1.857 -6.700 -2.306 1.00 97.88 94 SER A N 1
ATOM 733 C CA . SER A 1 94 ? -0.982 -6.377 -3.435 1.00 97.88 94 SER A CA 1
ATOM 734 C C . SER A 1 94 ? -0.443 -4.950 -3.350 1.00 97.88 94 SER A C 1
ATOM 736 O O . SER A 1 94 ? -1.208 -4.027 -3.071 1.00 97.88 94 SER A O 1
ATOM 738 N N . LEU A 1 95 ? 0.849 -4.750 -3.639 1.00 97.50 95 LEU A N 1
ATOM 739 C CA . LEU A 1 95 ? 1.484 -3.424 -3.659 1.00 97.50 95 LEU A CA 1
ATOM 740 C C . LEU A 1 95 ? 1.908 -2.957 -5.055 1.00 97.50 95 LEU A C 1
ATOM 742 O O . LEU A 1 95 ? 2.351 -3.739 -5.897 1.00 97.50 95 LEU A O 1
ATOM 746 N N . SER A 1 96 ? 1.837 -1.643 -5.271 1.00 95.88 96 SER A N 1
ATOM 747 C CA . SER A 1 96 ? 2.166 -0.970 -6.536 1.00 95.88 96 SER A CA 1
ATOM 748 C C . SER A 1 96 ? 2.489 0.522 -6.301 1.00 95.88 96 SER A C 1
ATOM 750 O O . SER A 1 96 ? 2.129 1.046 -5.243 1.00 95.88 96 SER A O 1
ATOM 752 N N . PRO A 1 97 ? 3.158 1.239 -7.230 1.00 94.44 97 PRO A N 1
ATOM 753 C CA . PRO A 1 97 ? 3.452 0.904 -8.630 1.00 94.44 97 PRO A CA 1
ATOM 754 C C . PRO A 1 97 ? 4.764 0.168 -8.905 1.00 94.44 97 PRO A C 1
ATOM 756 O O . PRO A 1 97 ? 4.966 -0.173 -10.058 1.00 94.44 97 PRO A O 1
ATOM 759 N N . GLY A 1 98 ? 5.651 -0.067 -7.934 1.00 92.62 98 GLY A N 1
ATOM 760 C CA . GLY A 1 98 ? 6.916 -0.777 -8.194 1.00 92.62 98 GLY A CA 1
ATOM 761 C C . GLY A 1 98 ? 7.945 0.023 -9.004 1.00 92.62 98 GLY A C 1
ATOM 762 O O . GLY A 1 98 ? 8.928 -0.535 -9.494 1.00 92.62 98 GLY A O 1
ATOM 763 N N . THR A 1 99 ? 7.741 1.334 -9.154 1.00 92.69 99 THR A N 1
ATOM 764 C CA . THR A 1 99 ? 8.709 2.234 -9.791 1.00 92.69 99 THR A CA 1
ATOM 765 C C . THR A 1 99 ? 10.010 2.230 -8.999 1.00 92.69 99 THR A C 1
ATOM 767 O O . THR A 1 99 ? 9.989 2.425 -7.789 1.00 92.69 99 THR A O 1
ATOM 770 N N . SER A 1 100 ? 11.133 1.968 -9.670 1.00 92.00 100 SER A N 1
ATOM 771 C CA . SER A 1 100 ? 12.458 1.868 -9.035 1.00 92.00 100 SER A CA 1
ATOM 772 C C . SER A 1 100 ? 12.544 0.827 -7.906 1.00 92.00 100 SER A C 1
ATOM 774 O O . SER A 1 100 ? 13.408 0.934 -7.035 1.00 92.00 100 SER A O 1
ATOM 776 N N . ALA A 1 101 ? 11.668 -0.187 -7.897 1.00 92.75 101 ALA A N 1
ATOM 777 C CA . ALA A 1 101 ? 11.687 -1.228 -6.877 1.00 92.75 101 ALA A CA 1
ATOM 778 C C . ALA A 1 101 ? 13.050 -1.937 -6.834 1.00 92.75 101 ALA A C 1
ATOM 780 O O . ALA A 1 101 ? 13.597 -2.364 -7.853 1.00 92.75 101 ALA A O 1
ATOM 781 N N . THR A 1 102 ? 13.598 -2.071 -5.627 1.00 92.94 102 THR A N 1
ATOM 782 C CA . THR A 1 102 ? 14.872 -2.755 -5.385 1.00 92.94 102 THR A CA 1
ATOM 783 C C . THR A 1 102 ? 14.652 -4.063 -4.633 1.00 92.94 102 THR A C 1
ATOM 785 O O . THR A 1 102 ? 13.648 -4.242 -3.943 1.00 92.94 102 THR A O 1
ATOM 788 N N . LEU A 1 103 ? 15.638 -4.964 -4.681 1.00 92.06 103 LEU A N 1
ATOM 789 C CA . LEU A 1 103 ? 15.596 -6.205 -3.899 1.00 92.06 103 LEU A CA 1
ATOM 790 C C . LEU A 1 103 ? 15.530 -5.952 -2.386 1.00 92.06 103 LEU A C 1
ATOM 792 O O . LEU A 1 103 ? 14.973 -6.772 -1.664 1.00 92.06 103 LEU A O 1
ATOM 796 N N . ALA A 1 104 ? 16.099 -4.844 -1.898 1.00 93.94 104 ALA A N 1
ATOM 797 C CA . ALA A 1 104 ? 16.014 -4.468 -0.487 1.00 93.94 104 ALA A CA 1
ATOM 798 C C . ALA A 1 104 ? 14.570 -4.109 -0.106 1.00 93.94 104 ALA A C 1
ATOM 800 O O . ALA A 1 104 ? 14.007 -4.734 0.785 1.00 93.94 104 ALA A O 1
ATOM 801 N N . MET A 1 105 ? 13.935 -3.217 -0.875 1.00 95.56 105 MET A N 1
ATOM 802 C CA . MET A 1 105 ? 12.523 -2.854 -0.690 1.00 95.56 105 MET A CA 1
ATOM 803 C C . MET A 1 105 ? 11.604 -4.077 -0.760 1.00 95.56 105 MET A C 1
ATOM 805 O O . MET A 1 105 ? 10.673 -4.216 0.027 1.00 95.56 105 MET A O 1
ATOM 809 N N . ALA A 1 106 ? 11.874 -4.982 -1.700 1.00 93.56 106 ALA A N 1
ATOM 810 C CA . ALA A 1 106 ? 11.113 -6.209 -1.858 1.00 93.56 106 ALA A CA 1
ATOM 811 C C . ALA A 1 106 ? 11.262 -7.152 -0.646 1.00 93.56 106 ALA A C 1
ATOM 813 O O . ALA A 1 106 ? 10.266 -7.702 -0.177 1.00 93.56 106 ALA A O 1
ATOM 814 N N . LYS A 1 107 ? 12.470 -7.287 -0.077 1.00 93.31 107 LYS A N 1
ATOM 815 C CA . LYS A 1 107 ? 12.683 -8.025 1.182 1.00 93.31 107 LYS A CA 1
ATOM 816 C C . LYS A 1 107 ? 11.899 -7.406 2.338 1.00 93.31 107 LYS A C 1
ATOM 818 O O . LYS A 1 107 ? 11.239 -8.150 3.061 1.00 93.31 107 LYS A O 1
ATOM 823 N N . ASP A 1 108 ? 11.902 -6.078 2.450 1.00 95.62 108 ASP A N 1
ATOM 824 C CA . ASP A 1 108 ? 11.224 -5.348 3.531 1.00 95.62 108 ASP A CA 1
ATOM 825 C C . ASP A 1 108 ? 9.704 -5.568 3.560 1.00 95.62 108 ASP A C 1
ATOM 827 O O . ASP A 1 108 ? 9.099 -5.462 4.627 1.00 95.62 108 ASP A O 1
ATOM 831 N N . VAL A 1 109 ? 9.082 -5.892 2.419 1.00 96.38 109 VAL A N 1
ATOM 832 C CA . VAL A 1 109 ? 7.622 -6.089 2.320 1.00 96.38 109 VAL A CA 1
ATOM 833 C C . VAL A 1 109 ? 7.193 -7.537 2.083 1.00 96.38 109 VAL A C 1
ATOM 835 O O . VAL A 1 109 ? 6.025 -7.858 2.279 1.00 96.38 109 VAL A O 1
ATOM 838 N N . SER A 1 110 ? 8.104 -8.425 1.679 1.00 94.19 110 SER A N 1
ATOM 839 C CA . SER A 1 110 ? 7.792 -9.803 1.257 1.00 94.19 110 SER A CA 1
ATOM 840 C C . SER A 1 110 ? 7.001 -10.638 2.275 1.00 94.19 110 SER A C 1
ATOM 842 O O . SER A 1 110 ? 6.178 -11.459 1.887 1.00 94.19 110 SER A O 1
ATOM 844 N N . TYR A 1 111 ? 7.201 -10.410 3.575 1.00 94.94 111 TYR A N 1
ATOM 845 C CA . TYR A 1 111 ? 6.490 -11.099 4.664 1.00 94.94 111 TYR A CA 1
ATOM 846 C C . TYR A 1 111 ? 5.170 -10.414 5.073 1.00 94.94 111 TYR A C 1
ATOM 848 O O . TYR A 1 111 ? 4.408 -10.940 5.894 1.00 94.94 111 TYR A O 1
ATOM 856 N N . LEU A 1 112 ? 4.908 -9.222 4.533 1.00 97.06 112 LEU A N 1
ATOM 857 C CA . LEU A 1 112 ? 3.722 -8.415 4.817 1.00 97.06 112 LEU A CA 1
ATOM 858 C C . LEU A 1 112 ? 2.634 -8.608 3.760 1.00 97.06 112 LEU A C 1
ATOM 860 O O . LEU A 1 112 ? 1.457 -8.427 4.054 1.00 97.06 112 LEU A O 1
ATOM 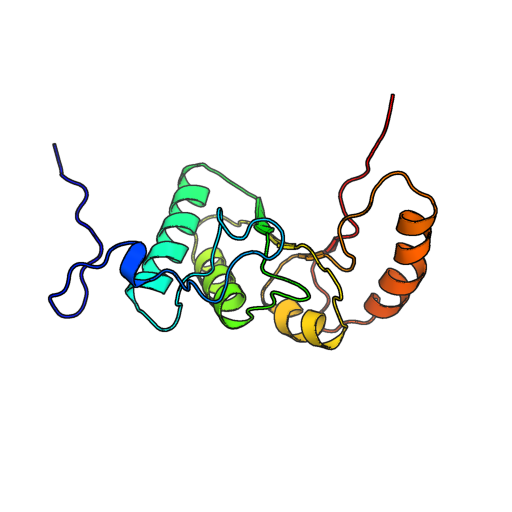864 N N . VAL A 1 113 ? 3.000 -8.955 2.527 1.00 97.31 113 VAL A N 1
ATOM 865 C CA . VAL A 1 113 ? 2.072 -8.914 1.391 1.00 97.31 113 VAL A CA 1
ATOM 866 C C . VAL A 1 113 ? 2.076 -10.211 0.602 1.00 97.31 113 VAL A C 1
ATOM 868 O O . VAL A 1 113 ? 3.055 -10.952 0.591 1.00 97.31 113 VAL A O 1
ATOM 871 N N . ASN A 1 114 ? 0.977 -10.489 -0.095 1.00 96.62 114 ASN A N 1
ATOM 872 C CA . ASN A 1 114 ? 0.906 -11.651 -0.978 1.00 96.62 114 ASN A CA 1
ATOM 873 C C . ASN A 1 114 ? 1.648 -11.385 -2.287 1.00 96.62 114 ASN A C 1
ATOM 875 O O . ASN A 1 114 ? 2.250 -12.296 -2.851 1.00 96.62 114 ASN A O 1
ATOM 879 N N . MET A 1 115 ? 1.603 -10.148 -2.778 1.00 95.31 115 MET A N 1
ATOM 880 C CA . MET A 1 115 ? 2.290 -9.765 -4.004 1.00 95.31 115 MET A CA 1
ATOM 881 C C . MET A 1 115 ? 2.735 -8.309 -3.982 1.00 95.31 115 MET A C 1
ATOM 883 O O . MET A 1 115 ? 2.114 -7.450 -3.359 1.00 95.31 115 MET A O 1
ATOM 887 N N . TYR A 1 116 ? 3.791 -8.014 -4.721 1.00 95.06 116 TYR A N 1
ATOM 888 C CA . TYR A 1 116 ? 4.225 -6.651 -4.992 1.00 95.06 116 TYR A CA 1
ATOM 889 C C . TYR A 1 116 ? 4.698 -6.557 -6.434 1.00 95.06 116 TYR A C 1
ATOM 891 O O . TYR A 1 116 ? 5.164 -7.535 -7.031 1.00 95.06 116 TYR A O 1
ATOM 899 N N . ARG A 1 117 ? 4.551 -5.367 -7.001 1.00 94.56 117 ARG A N 1
ATOM 900 C CA . ARG A 1 117 ? 4.966 -5.099 -8.366 1.00 94.56 117 ARG A CA 1
ATOM 901 C C . ARG A 1 117 ? 6.463 -4.853 -8.467 1.00 94.56 117 ARG A C 1
ATOM 903 O O . ARG A 1 117 ? 6.991 -4.053 -7.707 1.00 94.56 117 ARG A O 1
ATOM 910 N N . ILE A 1 118 ? 7.125 -5.490 -9.429 1.00 91.75 118 ILE A N 1
ATOM 911 C CA . ILE A 1 118 ? 8.590 -5.410 -9.570 1.00 91.75 118 ILE A CA 1
ATOM 912 C C . ILE A 1 118 ? 9.080 -4.357 -10.572 1.00 91.75 118 ILE A C 1
ATOM 914 O O . ILE A 1 118 ? 10.253 -4.003 -10.554 1.00 91.75 118 ILE A O 1
ATOM 918 N N . THR A 1 119 ? 8.202 -3.821 -11.418 1.00 90.50 119 THR A N 1
ATOM 919 C CA . THR A 1 119 ? 8.515 -2.752 -12.381 1.00 90.50 119 THR A CA 1
ATOM 920 C C . THR A 1 119 ? 7.556 -1.580 -12.229 1.00 90.50 119 THR A C 1
ATOM 922 O O . THR A 1 119 ? 6.466 -1.746 -11.699 1.00 90.50 119 THR A O 1
ATOM 925 N N . ARG A 1 120 ? 7.895 -0.415 -12.793 1.00 89.56 120 ARG A N 1
ATOM 926 C CA . ARG A 1 120 ? 6.917 0.661 -13.042 1.00 89.56 120 ARG A CA 1
ATOM 927 C C . ARG A 1 120 ? 5.741 0.177 -13.912 1.00 89.56 120 ARG A C 1
ATOM 929 O O . ARG A 1 120 ? 5.768 -0.931 -14.452 1.00 89.56 120 ARG A O 1
ATOM 936 N N . ASP A 1 121 ? 4.739 1.036 -14.098 1.00 89.44 121 ASP A N 1
ATOM 937 C CA . ASP A 1 121 ? 3.712 0.817 -15.123 1.00 89.44 121 ASP A CA 1
ATOM 938 C C . ASP A 1 121 ? 4.339 0.565 -16.505 1.00 89.44 121 ASP A C 1
ATOM 940 O O . ASP A 1 121 ? 5.207 1.315 -16.950 1.00 89.44 121 ASP A O 1
ATOM 944 N N . ASP A 1 122 ? 3.872 -0.490 -17.169 1.00 88.19 122 ASP A N 1
ATOM 945 C CA . ASP A 1 122 ? 4.228 -0.857 -18.537 1.00 88.19 122 ASP A CA 1
ATOM 946 C C . ASP A 1 122 ? 3.087 -0.568 -19.512 1.00 88.19 122 ASP A C 1
ATOM 948 O O . ASP A 1 122 ? 1.959 -0.271 -19.117 1.00 88.19 122 ASP A O 1
ATOM 952 N N . TRP A 1 123 ? 3.385 -0.666 -20.800 1.00 88.44 123 TRP A N 1
ATOM 953 C CA . TRP A 1 123 ? 2.398 -0.650 -21.870 1.00 88.44 123 TRP A CA 1
ATOM 954 C C . TRP A 1 123 ? 2.783 -1.671 -22.941 1.00 88.44 123 TRP A C 1
ATOM 956 O O . TRP A 1 123 ? 3.743 -2.427 -22.793 1.00 88.44 123 TRP A O 1
ATOM 966 N N . ASP A 1 124 ? 2.034 -1.706 -24.039 1.00 89.12 124 ASP A N 1
ATOM 967 C CA . ASP A 1 124 ? 2.279 -2.565 -25.197 1.00 89.12 124 ASP A CA 1
ATOM 968 C C . ASP A 1 124 ? 3.477 -2.092 -26.047 1.00 89.12 124 ASP A C 1
ATOM 970 O O . ASP A 1 124 ? 3.418 -2.025 -27.273 1.00 89.12 124 ASP A O 1
ATOM 974 N N . SER A 1 125 ? 4.586 -1.756 -25.383 1.00 89.38 125 SER A N 1
ATOM 975 C CA . SER A 1 125 ? 5.859 -1.407 -25.999 1.00 89.38 125 SER A CA 1
ATOM 976 C C . SER A 1 125 ? 6.882 -2.515 -25.757 1.00 89.38 125 SER A C 1
ATOM 978 O O . SER A 1 125 ? 6.973 -3.083 -24.667 1.00 89.38 125 SER A O 1
ATOM 980 N N . TRP A 1 126 ? 7.708 -2.812 -26.765 1.00 89.81 126 TRP A N 1
ATOM 981 C CA . TRP A 1 126 ? 8.786 -3.788 -26.585 1.00 89.81 126 TRP A CA 1
ATOM 982 C C . TRP A 1 126 ? 9.771 -3.364 -25.490 1.00 89.81 126 TRP A C 1
ATOM 984 O O . TRP A 1 126 ? 10.290 -4.216 -24.781 1.00 89.81 126 TRP A O 1
ATOM 994 N N . GLY A 1 127 ? 10.003 -2.058 -25.320 1.00 89.94 127 GLY A N 1
ATOM 995 C CA . GLY A 1 127 ? 10.886 -1.541 -24.275 1.00 89.94 127 GLY A CA 1
ATOM 996 C C . GLY A 1 127 ? 10.420 -1.920 -22.870 1.00 89.94 127 GLY A C 1
ATOM 997 O O . GLY A 1 127 ? 11.232 -2.379 -22.067 1.00 89.94 127 GLY A O 1
ATOM 998 N N . ASP A 1 128 ? 9.120 -1.794 -22.590 1.00 88.19 128 ASP A N 1
ATOM 999 C CA . ASP A 1 128 ? 8.592 -2.172 -21.279 1.00 88.19 128 ASP A CA 1
ATOM 1000 C C . ASP A 1 128 ? 8.582 -3.699 -21.096 1.00 88.19 128 ASP A C 1
ATOM 1002 O O . ASP A 1 128 ? 9.008 -4.190 -20.052 1.00 88.19 128 ASP A O 1
ATOM 1006 N N . VAL A 1 129 ? 8.211 -4.469 -22.129 1.00 88.94 129 VAL A N 1
ATOM 1007 C CA . VAL A 1 129 ? 8.266 -5.946 -22.094 1.00 88.94 129 VAL A CA 1
ATOM 1008 C C . VAL A 1 129 ? 9.696 -6.453 -21.869 1.00 88.94 129 VAL A C 1
ATOM 1010 O O . VAL A 1 129 ? 9.922 -7.336 -21.044 1.00 88.94 129 VAL A O 1
ATOM 1013 N N . ALA A 1 130 ? 10.679 -5.887 -22.570 1.00 89.94 130 ALA A N 1
ATOM 1014 C CA . ALA A 1 130 ? 12.079 -6.284 -22.463 1.00 89.94 130 ALA A CA 1
ATOM 1015 C C . ALA A 1 130 ? 12.652 -6.027 -21.058 1.00 89.94 130 ALA A C 1
ATOM 1017 O O . ALA A 1 130 ? 13.439 -6.833 -20.555 1.00 89.94 130 ALA A O 1
ATOM 1018 N N . ALA A 1 131 ? 12.238 -4.941 -20.396 1.00 87.25 131 ALA A N 1
ATOM 1019 C CA . ALA A 1 131 ? 12.692 -4.611 -19.046 1.00 87.25 131 ALA A CA 1
ATOM 1020 C C . ALA A 1 131 ? 12.300 -5.683 -18.010 1.00 87.25 131 ALA A C 1
ATOM 1022 O O . ALA A 1 131 ? 13.082 -5.969 -17.097 1.00 87.25 131 ALA A O 1
ATOM 1023 N N . HIS A 1 132 ? 11.141 -6.333 -18.180 1.00 88.56 132 HIS A N 1
ATOM 1024 C CA . HIS A 1 132 ? 10.661 -7.377 -17.267 1.00 88.56 132 HIS A CA 1
ATOM 1025 C C . HIS A 1 132 ? 11.592 -8.581 -17.165 1.00 88.56 132 HIS A C 1
ATOM 1027 O O . HIS A 1 132 ? 11.700 -9.152 -16.081 1.00 88.56 132 HIS A O 1
ATOM 1033 N N . PHE A 1 133 ? 12.290 -8.970 -18.237 1.00 89.56 133 PHE A N 1
ATOM 1034 C CA . PHE A 1 133 ? 13.180 -10.140 -18.209 1.00 89.56 133 PHE A CA 1
ATOM 1035 C C . PHE A 1 133 ? 14.325 -9.960 -17.208 1.00 89.56 133 PHE A C 1
ATOM 1037 O O . PHE A 1 133 ? 14.589 -10.843 -16.389 1.00 89.56 133 PHE A O 1
ATOM 1044 N N . ASN A 1 134 ? 14.967 -8.791 -17.232 1.00 88.06 134 ASN A N 1
ATOM 1045 C CA . ASN A 1 134 ? 16.082 -8.487 -16.338 1.00 88.06 134 ASN A CA 1
ATOM 1046 C C . ASN A 1 134 ? 15.617 -8.381 -14.881 1.00 88.06 134 ASN A C 1
ATOM 1048 O O . ASN A 1 134 ? 16.258 -8.921 -13.979 1.00 88.06 134 ASN A O 1
ATOM 1052 N N . VAL A 1 135 ? 14.486 -7.710 -14.651 1.00 87.75 135 VAL A N 1
ATOM 1053 C CA . VAL A 1 135 ? 13.958 -7.487 -13.300 1.00 87.75 135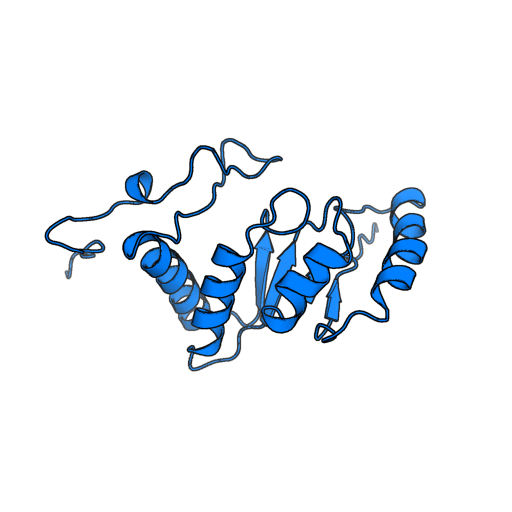 VAL A CA 1
ATOM 1054 C C . VAL A 1 135 ? 13.395 -8.776 -12.695 1.00 87.75 135 VAL A C 1
ATOM 1056 O O . VAL A 1 135 ? 13.667 -9.076 -11.536 1.00 87.75 135 VAL A O 1
ATOM 1059 N N . SER A 1 136 ? 12.677 -9.589 -13.471 1.00 87.75 136 SER A N 1
ATOM 1060 C CA . SER A 1 136 ? 12.159 -10.882 -12.999 1.00 87.75 136 SER A CA 1
ATOM 1061 C C . SER A 1 136 ? 13.295 -11.826 -12.605 1.00 87.75 136 SER A C 1
ATOM 1063 O O . SER A 1 136 ? 13.228 -12.471 -11.561 1.00 87.75 136 SER A O 1
ATOM 1065 N N . SER A 1 137 ? 14.373 -11.854 -13.399 1.00 87.31 137 SER A N 1
ATOM 1066 C CA . SER A 1 137 ? 15.570 -12.648 -13.104 1.00 87.31 137 SER A CA 1
ATOM 1067 C C . SER A 1 137 ? 16.211 -12.255 -11.766 1.00 87.31 137 SER A C 1
ATOM 1069 O O . SER A 1 137 ? 16.551 -13.124 -10.963 1.00 87.31 137 SER A O 1
ATOM 1071 N N . SER A 1 138 ? 16.308 -10.954 -11.463 1.00 85.94 138 SER A N 1
ATOM 1072 C CA . SER A 1 138 ? 16.902 -10.496 -10.199 1.00 85.94 138 SER A CA 1
ATOM 1073 C C . SER A 1 138 ? 16.041 -10.806 -8.968 1.00 85.94 138 SER A C 1
ATOM 1075 O O . SER A 1 138 ? 16.586 -11.002 -7.881 1.00 85.94 138 SER A O 1
ATOM 1077 N N . HIS A 1 139 ? 14.716 -10.900 -9.125 1.00 83.50 139 HIS A N 1
ATOM 1078 C CA . HIS A 1 139 ? 13.771 -11.140 -8.027 1.00 83.50 139 HIS A CA 1
ATOM 1079 C C . HIS A 1 139 ? 13.497 -12.625 -7.743 1.00 83.50 139 HIS A C 1
ATOM 1081 O O . HIS A 1 139 ? 12.909 -12.938 -6.709 1.00 83.50 139 HIS A O 1
ATOM 1087 N N . TYR A 1 140 ? 13.956 -13.540 -8.604 1.00 78.44 140 TYR A N 1
ATOM 1088 C CA . TYR A 1 140 ? 13.672 -14.979 -8.511 1.00 78.44 140 TYR A CA 1
ATOM 1089 C C . TYR A 1 140 ? 14.069 -15.620 -7.165 1.00 78.44 140 TYR A C 1
ATOM 1091 O O . TYR A 1 140 ? 13.404 -16.541 -6.704 1.00 78.44 140 TYR A O 1
ATOM 1099 N N . ASN A 1 141 ? 15.123 -15.120 -6.508 1.00 81.12 141 ASN A N 1
ATOM 1100 C CA . ASN A 1 141 ? 15.671 -15.697 -5.271 1.00 81.12 141 ASN A CA 1
ATOM 1101 C C . ASN A 1 141 ? 15.393 -14.861 -4.007 1.00 81.12 141 ASN A C 1
ATOM 1103 O O . ASN A 1 141 ? 16.125 -14.974 -3.020 1.00 81.12 141 ASN A O 1
ATOM 1107 N N . ILE A 1 142 ? 14.377 -13.993 -4.012 1.00 82.81 142 ILE A N 1
ATOM 1108 C CA . ILE A 1 142 ? 13.998 -13.262 -2.795 1.00 82.81 142 ILE A CA 1
ATOM 1109 C C . ILE A 1 142 ? 13.494 -14.221 -1.712 1.00 82.81 142 ILE A C 1
ATOM 1111 O O . ILE A 1 142 ? 12.800 -15.196 -1.990 1.00 82.81 142 ILE A O 1
ATOM 1115 N N . GLN A 1 143 ? 13.873 -13.927 -0.466 1.00 75.00 143 GLN A N 1
ATOM 1116 C CA . GLN A 1 143 ? 13.502 -14.685 0.723 1.00 75.00 143 GLN A CA 1
ATOM 1117 C C . GLN A 1 143 ? 12.971 -13.738 1.817 1.00 75.00 143 GLN A C 1
ATOM 1119 O O . GLN A 1 143 ? 13.646 -12.741 2.095 1.00 75.00 143 GLN A O 1
ATOM 1124 N N . PRO A 1 144 ? 11.832 -14.063 2.463 1.00 76.06 144 PRO A N 1
ATOM 1125 C CA . PRO A 1 144 ? 10.882 -15.097 2.036 1.00 76.06 144 PRO A CA 1
ATOM 1126 C C . PRO A 1 144 ? 10.280 -14.752 0.659 1.00 76.06 144 PRO A C 1
ATOM 1128 O O . PRO A 1 144 ? 10.174 -13.571 0.326 1.00 76.06 144 PRO A O 1
ATOM 1131 N N . PRO A 1 145 ? 9.916 -15.740 -0.175 1.00 74.25 145 PRO A N 1
ATOM 1132 C CA . PRO A 1 145 ? 9.273 -15.438 -1.443 1.00 74.25 145 PRO A CA 1
ATOM 1133 C C . PRO A 1 145 ? 7.863 -14.881 -1.181 1.00 74.25 145 PRO A C 1
ATOM 1135 O O . PRO A 1 145 ? 7.148 -15.430 -0.334 1.00 74.25 145 PRO A O 1
ATOM 1138 N N . PRO A 1 146 ? 7.422 -13.828 -1.896 1.00 75.06 146 PRO A N 1
ATOM 1139 C CA . PRO A 1 146 ? 6.003 -13.493 -1.922 1.00 75.06 146 PRO A CA 1
ATOM 1140 C C . PRO A 1 146 ? 5.212 -14.651 -2.547 1.00 75.06 146 PRO A C 1
ATOM 1142 O O . PRO A 1 146 ? 5.769 -15.481 -3.269 1.00 75.06 146 PRO A O 1
ATOM 1145 N N . LEU A 1 147 ? 3.893 -14.675 -2.338 1.00 76.12 147 LEU A N 1
ATOM 1146 C CA . LEU A 1 147 ? 3.027 -15.633 -3.032 1.00 76.12 147 LEU A CA 1
ATOM 1147 C C . LEU A 1 147 ? 3.129 -15.456 -4.558 1.00 76.12 147 LEU A C 1
ATOM 1149 O O . LEU A 1 147 ? 3.161 -16.445 -5.285 1.00 76.12 147 LEU A O 1
ATOM 1153 N N . LEU A 1 148 ? 3.188 -14.205 -5.035 1.00 79.75 148 LEU A N 1
ATOM 1154 C CA . LEU A 1 148 ? 3.248 -13.843 -6.454 1.00 79.75 148 LEU A CA 1
ATOM 1155 C C . LEU A 1 148 ? 4.130 -12.602 -6.684 1.00 79.75 148 LEU A C 1
ATOM 1157 O O . LEU A 1 148 ? 4.071 -11.635 -5.926 1.00 79.75 148 LEU A O 1
ATOM 1161 N N . LEU A 1 149 ? 4.895 -12.598 -7.779 1.00 78.69 149 LEU A N 1
ATOM 1162 C CA . LEU A 1 149 ? 5.529 -11.392 -8.326 1.00 78.69 149 LEU A CA 1
ATOM 1163 C C . LEU A 1 149 ? 4.577 -10.759 -9.355 1.00 78.69 149 LEU A C 1
ATOM 1165 O O . LEU A 1 149 ? 4.190 -11.424 -10.316 1.00 78.69 149 LEU A O 1
ATOM 1169 N N . ASP A 1 150 ? 4.184 -9.493 -9.162 1.00 82.56 150 ASP A N 1
ATOM 1170 C CA . ASP A 1 150 ? 3.316 -8.774 -10.112 1.00 82.56 150 ASP A CA 1
ATOM 1171 C C . ASP A 1 150 ? 4.166 -8.112 -11.213 1.00 82.56 150 ASP A C 1
ATOM 1173 O O . ASP A 1 150 ? 4.908 -7.162 -10.959 1.00 82.56 150 ASP A O 1
ATOM 1177 N N . ILE A 1 151 ? 4.026 -8.604 -12.447 1.00 77.25 151 ILE A N 1
ATOM 1178 C CA . ILE A 1 151 ? 4.601 -8.022 -13.677 1.00 77.25 151 ILE A CA 1
ATOM 1179 C C . ILE A 1 151 ? 3.564 -7.217 -14.485 1.00 77.25 151 ILE A C 1
ATOM 1181 O O . ILE A 1 151 ? 3.715 -7.045 -15.686 1.00 77.25 151 ILE A O 1
ATOM 1185 N N . ARG A 1 152 ? 2.525 -6.705 -13.808 1.00 79.38 152 ARG A N 1
ATOM 1186 C CA . ARG A 1 152 ? 1.374 -5.946 -14.330 1.00 79.38 152 ARG A CA 1
ATOM 1187 C C . ARG A 1 152 ? 0.397 -6.768 -15.182 1.00 79.38 152 ARG A C 1
ATOM 1189 O O . ARG A 1 152 ? 0.653 -7.874 -15.649 1.00 79.38 152 ARG A O 1
ATOM 1196 N N . MET A 1 153 ? -0.810 -6.210 -15.312 1.00 77.94 153 MET A N 1
ATOM 1197 C CA . MET A 1 153 ? -1.876 -6.713 -16.175 1.00 77.94 153 MET A CA 1
ATOM 1198 C C . MET A 1 153 ? -1.497 -6.536 -17.647 1.00 77.94 153 MET A C 1
ATOM 1200 O O . MET A 1 153 ? -1.020 -5.477 -18.049 1.00 77.94 153 MET A O 1
ATOM 1204 N N . LYS A 1 154 ? -1.778 -7.553 -18.465 1.00 72.31 154 LYS A N 1
ATOM 1205 C CA . LYS A 1 154 ? -1.527 -7.509 -19.909 1.00 72.31 154 LYS A CA 1
ATOM 1206 C C . LYS A 1 154 ? -2.388 -6.440 -20.581 1.00 72.31 154 LYS A C 1
ATOM 1208 O O . LYS A 1 154 ? -3.611 -6.466 -20.465 1.00 72.31 154 LYS A O 1
ATOM 1213 N N . THR A 1 155 ? -1.750 -5.563 -21.351 1.00 66.06 155 THR A N 1
ATOM 1214 C CA . THR A 1 155 ? -2.446 -4.683 -22.297 1.00 66.06 155 THR A CA 1
ATOM 1215 C C . THR A 1 155 ? -2.598 -5.436 -23.618 1.00 66.06 155 THR A C 1
ATOM 1217 O O . THR A 1 155 ? -1.605 -5.714 -24.284 1.00 66.06 155 THR A O 1
ATOM 1220 N N . VAL A 1 156 ? -3.828 -5.806 -23.982 1.00 67.25 156 VAL A N 1
ATOM 1221 C CA . VAL A 1 156 ? -4.149 -6.417 -25.282 1.00 67.25 156 VAL A CA 1
ATOM 1222 C C . VAL A 1 156 ? -4.961 -5.401 -26.075 1.00 67.25 156 VAL A C 1
ATOM 1224 O O . VAL A 1 156 ? -6.042 -5.011 -25.634 1.00 67.25 156 VAL A O 1
ATOM 1227 N N . LYS A 1 157 ? -4.436 -4.944 -27.216 1.00 66.31 157 LYS A N 1
ATOM 1228 C CA . LYS A 1 157 ? -5.201 -4.138 -28.176 1.00 66.31 157 LYS A CA 1
ATOM 1229 C C . LYS A 1 157 ? -5.866 -5.074 -29.184 1.00 66.31 157 LYS A C 1
ATOM 1231 O O . LYS A 1 157 ? -5.207 -5.984 -29.686 1.00 66.31 157 LYS A O 1
ATOM 1236 N N . TYR A 1 158 ? -7.156 -4.854 -29.422 1.00 55.97 158 TYR A N 1
ATOM 1237 C CA . TYR A 1 158 ? -7.915 -5.449 -30.524 1.00 55.97 158 TYR A CA 1
ATOM 1238 C C . TYR A 1 158 ? -7.879 -4.515 -31.730 1.00 55.97 158 TYR A C 1
ATOM 1240 O O . TYR A 1 158 ? -7.876 -3.282 -31.499 1.00 55.97 158 TYR A O 1
#

Radius of gyration: 17.46 Å; chains: 1; bounding box: 48×32×55 Å

InterPro domains:
  IPR002241 Glycoside hydrolase, family 27 [PTHR11452] (41-139)
  IPR013785 Aldolase-type TIM barrel [G3DSA:3.20.20.70] (6-158)
  IPR017853 Glycoside hydrolase superfamily [SSF51445] (27-140)